Protein AF-A0A964I0A6-F1 (afdb_monomer)

Secondary structure (DSSP, 8-state):
--EEEEEEE-SSEEEEEEEETTT--EEEEEEEEPPSSS---HHHHHHHHHHHHHHH-TT---

Solvent-accessible surface area (backbone atoms only — not comparable to full-atom values): 3697 Å² total; per-residue (Å²): 136,56,76,40,77,50,77,49,78,56,92,56,32,27,37,29,37,34,26,35,62,82,86,57,43,88,72,44,66,26,65,27,64,46,77,86,72,96,71,76,63,71,72,64,49,50,57,25,48,51,54,14,42,45,69,51,38,74,85,58,88,125

Mean predicted aligned error: 4.07 Å

Nearest PDB structures (foldseek):
  3hd0-assembly1_A  TM=5.317E-01  e=4.361E-02  Thermotoga maritima
  6ozg-assembly1_A  TM=5.667E-01  e=9.263E-02  Thermotoga maritima
  6ozf-assembly1_A  TM=5.120E-01  e=8.699E-02  Thermotoga maritima
  4xpu-assembly1_A  TM=3.524E-01  e=4.945E-02  Escherichia coli S88
  2w36-assembly1_A  TM=4.292E-01  e=2.867E-01  Thermotoga maritima

Structure (mmCIF, N/CA/C/O backbone):
data_AF-A0A964I0A6-F1
#
_entry.id   AF-A0A964I0A6-F1
#
loop_
_atom_site.group_PDB
_atom_site.id
_atom_site.type_symbol
_atom_site.label_atom_id
_atom_site.label_alt_id
_atom_site.label_comp_id
_atom_site.label_asym_id
_atom_site.label_entity_id
_atom_site.label_seq_id
_atom_site.pdbx_PDB_ins_code
_atom_site.Cartn_x
_atom_site.Cartn_y
_atom_site.Cartn_z
_atom_site.occupancy
_atom_site.B_iso_or_equiv
_atom_site.auth_seq_id
_atom_site.auth_comp_id
_atom_site.auth_asym_id
_atom_site.auth_atom_id
_atom_site.pdbx_PDB_model_num
ATOM 1 N N . MET A 1 1 ? -16.898 -3.657 11.046 1.00 80.06 1 MET A N 1
ATOM 2 C CA . MET A 1 1 ? -15.454 -3.381 10.932 1.00 80.06 1 MET A CA 1
ATOM 3 C C . MET A 1 1 ? -15.197 -2.877 9.532 1.00 80.06 1 MET A C 1
ATOM 5 O O . MET A 1 1 ? -15.322 -3.649 8.585 1.00 80.06 1 MET A O 1
ATOM 9 N N . THR A 1 2 ? -14.947 -1.581 9.399 1.00 90.81 2 THR A N 1
ATOM 10 C CA . THR A 1 2 ? -14.634 -0.959 8.111 1.00 90.81 2 THR A CA 1
ATOM 11 C C . THR A 1 2 ? -13.123 -0.985 7.954 1.00 90.81 2 THR A C 1
ATOM 13 O O . THR A 1 2 ? -12.410 -0.558 8.852 1.00 90.81 2 THR A O 1
ATOM 16 N N . LEU A 1 3 ? -12.619 -1.523 6.846 1.00 93.31 3 LEU A N 1
ATOM 17 C CA . LEU A 1 3 ? -11.184 -1.558 6.570 1.00 93.31 3 LEU A CA 1
ATOM 18 C C . LEU A 1 3 ? -10.848 -0.525 5.500 1.00 93.31 3 LEU A C 1
ATOM 20 O O . LEU A 1 3 ? -11.556 -0.415 4.501 1.00 93.31 3 LEU A O 1
ATOM 24 N N . VAL A 1 4 ? -9.747 0.194 5.689 1.00 94.44 4 VAL A N 1
ATOM 25 C CA . VAL A 1 4 ? -9.198 1.132 4.705 1.00 94.44 4 VAL A CA 1
ATOM 26 C C . VAL A 1 4 ? -7.832 0.658 4.234 1.00 94.44 4 VAL A C 1
ATOM 28 O O . VAL A 1 4 ? -7.050 0.099 5.008 1.00 94.44 4 VAL A O 1
ATOM 31 N N . ALA A 1 5 ? -7.545 0.888 2.955 1.00 94.12 5 ALA A N 1
ATOM 32 C CA . ALA A 1 5 ? -6.253 0.595 2.354 1.00 94.12 5 ALA A CA 1
ATOM 33 C C . ALA A 1 5 ? -5.467 1.895 2.153 1.00 94.12 5 ALA A C 1
ATOM 35 O O . ALA A 1 5 ? -5.883 2.769 1.396 1.00 94.12 5 ALA A O 1
ATOM 36 N N . GLY A 1 6 ? -4.319 2.009 2.813 1.00 94.25 6 GLY A N 1
ATOM 37 C CA . GLY A 1 6 ? -3.307 3.005 2.485 1.00 94.25 6 GLY A CA 1
ATOM 38 C C . GLY A 1 6 ? -2.399 2.459 1.389 1.00 94.25 6 GLY A C 1
ATOM 39 O O .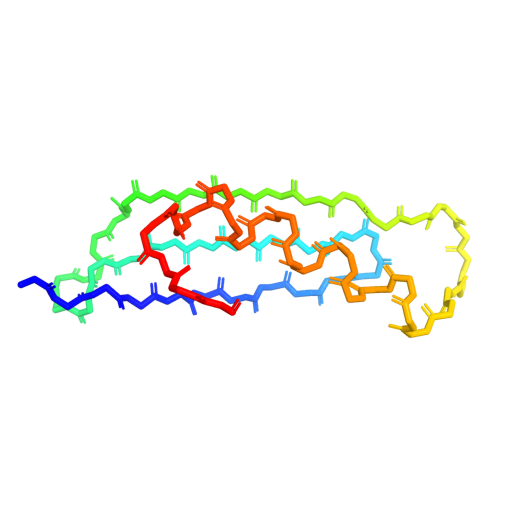 GLY A 1 6 ? -1.853 1.365 1.536 1.00 94.25 6 GLY A O 1
ATOM 40 N N . VAL A 1 7 ? -2.242 3.210 0.302 1.00 94.06 7 VAL A N 1
ATOM 41 C CA . VAL A 1 7 ? -1.334 2.872 -0.800 1.00 94.06 7 VAL A CA 1
ATOM 42 C C . VAL A 1 7 ? -0.200 3.886 -0.810 1.00 94.06 7 VAL A C 1
ATOM 44 O O . VAL A 1 7 ? -0.430 5.073 -1.022 1.00 94.06 7 VAL A O 1
ATOM 47 N N . ASP A 1 8 ? 1.014 3.403 -0.579 1.00 94.25 8 ASP A N 1
ATOM 48 C CA . ASP A 1 8 ? 2.249 4.176 -0.653 1.00 94.25 8 ASP A CA 1
ATOM 49 C C . ASP A 1 8 ? 3.023 3.736 -1.899 1.00 94.25 8 ASP A C 1
ATOM 51 O O . ASP A 1 8 ? 3.412 2.571 -2.025 1.00 94.25 8 ASP A O 1
ATOM 55 N N . SER A 1 9 ? 3.192 4.652 -2.851 1.00 91.00 9 SER A N 1
ATOM 56 C CA . SER A 1 9 ? 3.905 4.404 -4.104 1.00 91.00 9 SER A CA 1
ATOM 57 C C . SER A 1 9 ? 5.167 5.250 -4.131 1.00 91.00 9 SER A C 1
ATOM 59 O O . SER A 1 9 ? 5.097 6.474 -4.211 1.00 91.00 9 SER A O 1
ATOM 61 N N . SER A 1 10 ? 6.317 4.588 -4.108 1.00 91.31 10 SER A N 1
ATOM 62 C CA . SER A 1 10 ? 7.630 5.215 -4.246 1.00 91.31 10 SER A CA 1
ATOM 63 C C . SER A 1 10 ? 8.263 4.832 -5.585 1.00 91.31 10 SER A C 1
ATOM 65 O O . SER A 1 10 ? 7.681 4.093 -6.373 1.00 91.31 10 SER A O 1
ATOM 67 N N . THR A 1 11 ? 9.465 5.321 -5.868 1.00 92.50 11 THR A N 1
ATOM 68 C CA . THR A 1 11 ? 10.147 5.086 -7.149 1.00 92.50 11 THR A CA 1
ATOM 69 C C . THR A 1 11 ? 10.551 3.626 -7.358 1.00 92.50 11 THR A C 1
ATOM 71 O O . THR A 1 11 ? 10.561 3.168 -8.496 1.00 92.50 11 THR A O 1
ATOM 74 N N . GLN A 1 12 ? 10.816 2.857 -6.293 1.00 93.00 12 GLN A N 1
ATOM 75 C CA . GLN A 1 12 ? 11.234 1.446 -6.401 1.00 93.00 12 GLN A CA 1
ATOM 76 C C . GLN A 1 12 ? 10.223 0.426 -5.862 1.00 93.00 12 GLN A C 1
ATOM 78 O O . GLN A 1 12 ? 10.464 -0.778 -5.952 1.00 93.00 12 GLN A O 1
ATOM 83 N N . SER A 1 13 ? 9.096 0.844 -5.284 1.00 93.44 13 SER A N 1
ATOM 84 C CA . SER A 1 13 ? 8.080 -0.114 -4.839 1.00 93.44 13 SER A CA 1
ATOM 85 C C . SER A 1 13 ? 6.730 0.515 -4.541 1.00 93.44 13 SER A C 1
ATOM 87 O O . SER A 1 13 ? 6.666 1.676 -4.143 1.00 93.44 13 SER A O 1
ATOM 89 N N . VAL A 1 14 ? 5.700 -0.334 -4.539 1.00 95.25 14 VAL A N 1
ATOM 90 C CA . VAL A 1 14 ? 4.404 -0.046 -3.915 1.00 95.25 14 VAL A CA 1
ATOM 91 C C . VAL A 1 14 ? 4.250 -0.865 -2.645 1.00 95.25 14 VAL A C 1
ATOM 93 O O . VAL A 1 14 ? 4.514 -2.073 -2.634 1.00 95.25 14 VAL A O 1
ATOM 96 N N . LYS A 1 15 ? 3.769 -0.219 -1.589 1.00 95.06 15 LYS A N 1
ATOM 97 C CA . LYS A 1 15 ? 3.340 -0.836 -0.339 1.00 95.06 15 LYS A CA 1
ATOM 98 C C . LYS A 1 15 ? 1.856 -0.551 -0.115 1.00 95.06 15 LYS A C 1
ATOM 100 O O . LYS A 1 15 ? 1.380 0.561 -0.314 1.00 95.06 15 LYS A O 1
ATOM 105 N N . VAL A 1 16 ? 1.127 -1.573 0.310 1.00 95.75 16 VAL A N 1
ATOM 106 C CA . VAL A 1 16 ? -0.284 -1.491 0.688 1.00 95.75 16 VAL A CA 1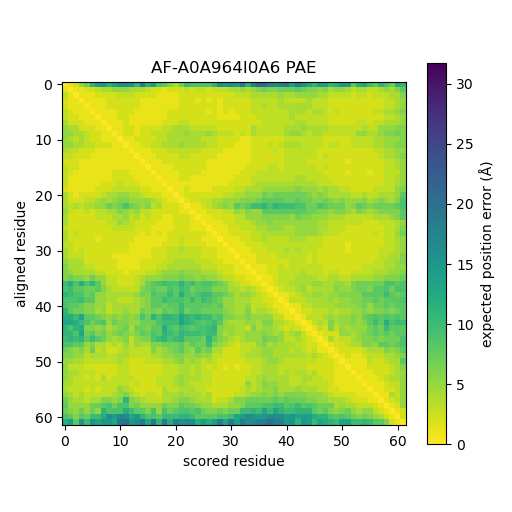
ATOM 107 C C . VAL A 1 16 ? -0.399 -1.873 2.153 1.00 95.75 16 VAL A C 1
ATOM 109 O O . VAL A 1 16 ? 0.075 -2.934 2.55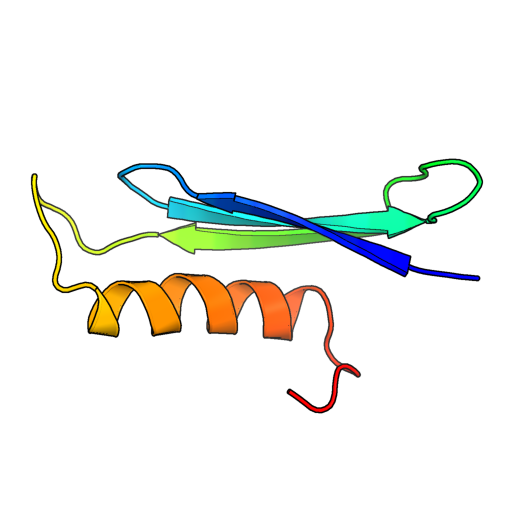5 1.00 95.75 16 VAL A O 1
ATOM 112 N N . VAL A 1 17 ? -1.038 -1.021 2.946 1.00 95.94 17 VAL A N 1
ATOM 113 C CA . VAL A 1 17 ? -1.325 -1.257 4.364 1.00 95.94 17 VAL A CA 1
ATOM 114 C C . VAL A 1 17 ? -2.824 -1.243 4.592 1.00 95.94 17 VAL A C 1
ATOM 116 O O . VAL A 1 17 ? -3.520 -0.366 4.091 1.00 95.94 17 VAL A O 1
ATOM 119 N N . ILE A 1 18 ? -3.326 -2.201 5.363 1.00 95.50 18 ILE A N 1
ATOM 120 C CA . ILE A 1 18 ? -4.734 -2.274 5.746 1.00 95.50 18 ILE A CA 1
ATOM 121 C C . ILE A 1 18 ? -4.854 -1.883 7.205 1.00 95.50 18 ILE A C 1
ATOM 123 O O . ILE A 1 18 ? -4.151 -2.424 8.067 1.00 95.50 18 ILE A O 1
ATOM 127 N N . ARG A 1 19 ? -5.751 -0.939 7.471 1.00 95.12 19 ARG A N 1
ATOM 128 C CA . ARG A 1 19 ? -6.072 -0.464 8.813 1.00 95.12 19 ARG A CA 1
ATOM 129 C C . ARG A 1 19 ? -7.563 -0.611 9.064 1.00 95.12 19 ARG A C 1
ATOM 131 O O . ARG A 1 19 ? -8.362 -0.526 8.133 1.00 95.12 19 ARG A O 1
ATOM 138 N N . ASP A 1 20 ? -7.923 -0.817 10.320 1.00 95.06 20 ASP A N 1
ATOM 139 C CA . ASP A 1 20 ? -9.297 -0.583 10.757 1.00 95.06 20 ASP A CA 1
ATOM 140 C C . ASP A 1 20 ? -9.587 0.922 10.672 1.00 95.06 20 ASP A C 1
ATOM 142 O O . ASP A 1 20 ? -8.752 1.726 11.082 1.00 95.06 20 ASP A O 1
ATOM 146 N N . ALA A 1 21 ? -10.719 1.304 10.091 1.00 94.56 21 ALA A N 1
ATOM 147 C CA . ALA A 1 21 ? -11.071 2.694 9.832 1.00 94.56 21 ALA A CA 1
ATOM 148 C C . ALA A 1 21 ? -11.370 3.479 11.116 1.00 94.56 21 ALA A C 1
ATOM 150 O O . ALA A 1 21 ? -11.155 4.687 11.132 1.00 94.56 21 ALA A O 1
ATOM 151 N N . ASP A 1 22 ? -11.838 2.803 12.172 1.00 93.00 22 ASP A N 1
ATOM 152 C CA . ASP A 1 22 ? -12.290 3.463 13.401 1.00 93.00 22 ASP A CA 1
ATOM 153 C C . ASP A 1 22 ? -11.146 3.639 14.424 1.00 93.00 22 ASP A C 1
ATOM 155 O O . ASP A 1 22 ? -10.718 4.769 14.660 1.00 93.00 22 ASP A O 1
ATOM 159 N N . PRO A 1 23 ? -10.559 2.574 15.014 1.00 93.69 23 PRO A N 1
ATOM 160 C CA . PRO A 1 23 ? -9.424 2.710 15.924 1.00 93.69 23 PRO A CA 1
ATOM 161 C C . PRO A 1 23 ? -8.100 2.943 15.185 1.00 93.69 23 PRO A C 1
ATOM 163 O O . PRO A 1 23 ? -7.057 3.095 15.823 1.00 93.69 23 PRO A O 1
ATOM 166 N N . GLY A 1 24 ? -8.090 2.883 13.850 1.00 90.56 24 GLY A N 1
ATOM 167 C CA . GLY A 1 24 ? -6.861 2.983 13.079 1.00 90.56 24 GLY A CA 1
ATOM 168 C C . GLY A 1 24 ? -5.929 1.795 13.292 1.00 90.56 24 GLY A C 1
ATOM 169 O O . GLY A 1 24 ? -4.747 1.955 13.028 1.00 90.56 24 GLY A O 1
ATOM 170 N N . ALA A 1 25 ? -6.374 0.643 13.808 1.00 95.38 25 ALA A N 1
ATOM 171 C CA . ALA A 1 25 ? -5.501 -0.481 14.171 1.00 95.38 25 ALA A CA 1
ATOM 172 C C . ALA A 1 25 ? -4.815 -1.113 12.945 1.00 95.38 25 ALA A C 1
ATOM 174 O O . ALA A 1 25 ? -5.387 -1.141 11.857 1.00 95.38 25 ALA A O 1
ATOM 175 N N . TRP A 1 26 ? -3.584 -1.625 13.100 1.00 94.69 26 TRP A N 1
ATOM 176 C CA . TRP A 1 26 ? -2.898 -2.350 12.020 1.00 94.69 26 TRP A CA 1
ATOM 177 C C . TRP A 1 26 ? -3.552 -3.708 11.780 1.00 9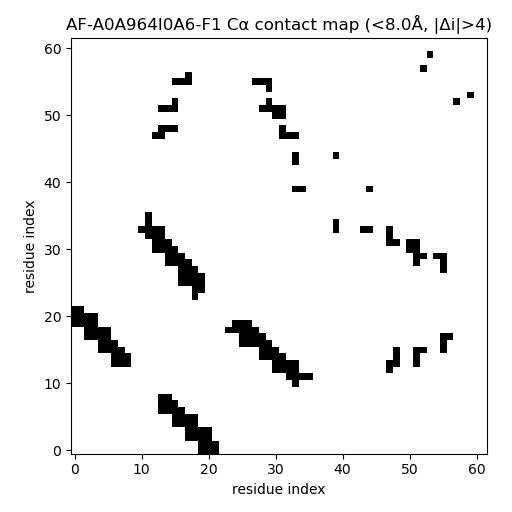4.69 26 TRP A C 1
ATOM 179 O O . TRP A 1 26 ? -3.744 -4.464 12.728 1.00 94.69 26 TRP A O 1
ATOM 189 N N . VAL A 1 27 ? -3.852 -4.026 10.519 1.00 94.69 27 VAL A N 1
ATOM 190 C CA . VAL A 1 27 ? -4.485 -5.298 10.152 1.00 94.69 27 VAL A CA 1
ATOM 191 C C . VAL A 1 27 ? -3.544 -6.143 9.301 1.00 94.69 27 VAL A C 1
ATOM 193 O O . VAL A 1 27 ? -3.256 -7.280 9.668 1.00 94.69 27 VAL A O 1
ATOM 196 N N . ARG A 1 28 ? -3.077 -5.614 8.160 1.00 94.88 28 ARG A N 1
ATOM 197 C CA . ARG A 1 28 ? -2.238 -6.335 7.183 1.00 94.88 28 ARG A CA 1
ATOM 198 C C . ARG A 1 28 ? -1.337 -5.388 6.400 1.00 94.88 28 ARG A C 1
ATOM 200 O O . ARG A 1 28 ? -1.586 -4.187 6.332 1.00 94.88 28 ARG A O 1
ATOM 207 N N . GLU A 1 29 ? -0.339 -5.958 5.738 1.00 95.81 29 GLU A N 1
ATOM 208 C CA . GLU A 1 29 ? 0.556 -5.258 4.822 1.00 95.81 29 GLU A CA 1
ATOM 209 C C . GLU A 1 29 ? 0.993 -6.172 3.678 1.00 95.81 29 GLU A C 1
ATOM 211 O O . GLU A 1 29 ? 1.160 -7.377 3.864 1.00 95.81 29 GLU A O 1
ATOM 216 N N . ALA A 1 30 ? 1.223 -5.587 2.505 1.00 95.44 30 ALA A N 1
ATOM 217 C CA . ALA A 1 30 ? 1.898 -6.240 1.394 1.00 95.44 30 ALA A CA 1
ATOM 218 C C . ALA A 1 30 ? 2.732 -5.232 0.594 1.00 95.44 30 ALA A C 1
ATOM 220 O O . ALA A 1 30 ? 2.432 -4.040 0.563 1.00 95.44 30 ALA A O 1
ATOM 221 N N . ARG A 1 31 ? 3.768 -5.715 -0.096 1.00 95.19 31 ARG A N 1
ATOM 222 C CA . ARG A 1 31 ? 4.658 -4.888 -0.920 1.00 95.19 31 ARG A CA 1
ATOM 223 C C . ARG A 1 31 ? 5.015 -5.603 -2.217 1.00 95.19 31 ARG A C 1
ATOM 225 O O . ARG A 1 31 ? 5.178 -6.822 -2.219 1.00 95.19 31 ARG A O 1
ATOM 232 N N . ALA A 1 32 ? 5.182 -4.848 -3.299 1.00 94.44 32 ALA A N 1
ATOM 233 C CA . ALA A 1 32 ? 5.804 -5.336 -4.525 1.00 94.44 32 ALA A CA 1
ATOM 234 C C . ALA A 1 32 ? 6.860 -4.344 -5.043 1.00 94.44 32 ALA A C 1
ATOM 236 O O . ALA A 1 32 ? 6.610 -3.135 -5.050 1.00 94.44 32 ALA A O 1
ATOM 237 N N . PRO A 1 33 ? 8.039 -4.835 -5.469 1.00 92.31 33 PRO A N 1
ATOM 238 C CA . PRO A 1 33 ? 9.063 -3.994 -6.072 1.00 92.31 33 PRO A CA 1
ATOM 239 C C . PRO A 1 33 ? 8.646 -3.547 -7.476 1.00 92.31 33 PRO A C 1
ATOM 241 O O . PRO A 1 33 ? 7.927 -4.261 -8.185 1.00 92.31 33 PRO A O 1
ATOM 244 N N . HIS A 1 34 ? 9.119 -2.373 -7.875 1.00 91.25 34 HIS A N 1
ATOM 245 C CA . HIS A 1 34 ? 9.152 -1.965 -9.273 1.00 91.25 34 HIS A CA 1
ATOM 246 C C . HIS A 1 34 ? 10.333 -2.632 -9.989 1.00 91.25 34 HIS A C 1
ATOM 248 O O . HIS A 1 34 ? 11.297 -3.034 -9.332 1.00 91.25 34 HIS A O 1
ATOM 254 N N . PRO A 1 35 ? 10.272 -2.767 -11.324 1.00 90.00 35 PRO A N 1
ATOM 255 C CA . PRO A 1 35 ? 11.453 -3.061 -12.127 1.00 90.00 35 PRO A CA 1
ATOM 256 C C . PRO A 1 35 ? 12.586 -2.075 -11.817 1.00 90.00 35 PRO A C 1
ATOM 258 O O . PRO A 1 35 ? 12.327 -0.899 -11.557 1.00 90.00 35 PRO A O 1
ATOM 261 N N . GLU A 1 36 ? 13.831 -2.549 -11.851 1.00 89.12 36 GLU A N 1
ATOM 262 C CA . GLU A 1 36 ? 14.986 -1.671 -11.668 1.00 89.12 36 GLU A CA 1
ATOM 263 C C . GLU A 1 36 ? 15.114 -0.662 -12.815 1.00 89.12 36 GLU A C 1
ATOM 265 O O . GLU A 1 36 ? 14.762 -0.945 -13.961 1.00 89.12 36 GLU A O 1
ATOM 270 N N . GLY A 1 37 ? 15.646 0.516 -12.497 1.00 89.06 37 GLY A N 1
ATOM 271 C CA . GLY A 1 37 ? 15.866 1.596 -13.451 1.00 89.06 37 GLY A CA 1
ATOM 272 C C . GLY A 1 37 ? 15.487 2.959 -12.885 1.00 89.06 37 GLY A C 1
ATOM 273 O O . GLY A 1 37 ? 14.992 3.089 -11.767 1.00 89.06 37 GLY A O 1
ATOM 274 N N . THR A 1 38 ? 15.733 3.998 -13.677 1.00 88.38 38 THR A N 1
ATOM 275 C CA . THR A 1 38 ? 15.361 5.387 -13.357 1.00 88.38 38 THR A CA 1
ATOM 276 C C . THR A 1 38 ? 13.994 5.778 -13.923 1.00 88.38 38 THR A C 1
ATOM 278 O O . THR A 1 38 ? 13.507 6.874 -13.655 1.00 88.38 38 THR A O 1
ATOM 281 N N . GLY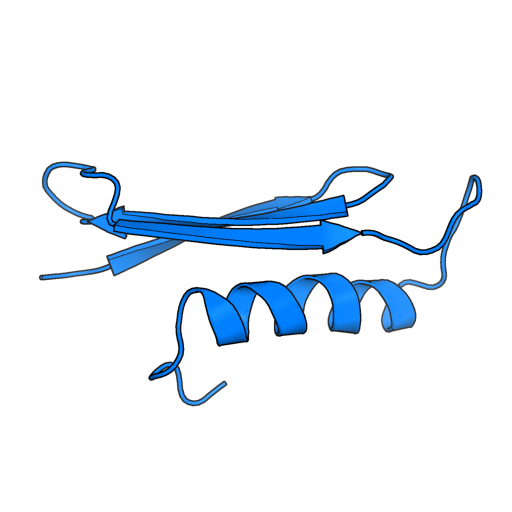 A 1 39 ? 13.361 4.883 -14.685 1.00 85.25 39 GLY A N 1
ATOM 282 C CA . GLY A 1 39 ? 12.036 5.060 -15.260 1.00 85.25 39 GLY A CA 1
ATOM 283 C C . GLY A 1 39 ? 11.408 3.716 -15.614 1.00 85.25 39 GLY A C 1
ATOM 284 O O . GLY A 1 39 ? 12.107 2.747 -15.906 1.00 85.25 39 GLY A O 1
ATOM 285 N N . VAL A 1 40 ? 10.080 3.659 -15.574 1.00 82.56 40 VAL A N 1
ATOM 286 C CA . VAL A 1 40 ? 9.303 2.451 -15.854 1.00 82.56 40 VAL A CA 1
ATOM 287 C C . VAL A 1 40 ? 8.012 2.830 -16.569 1.00 82.56 40 VAL A C 1
ATOM 289 O O . VAL A 1 40 ? 7.419 3.872 -16.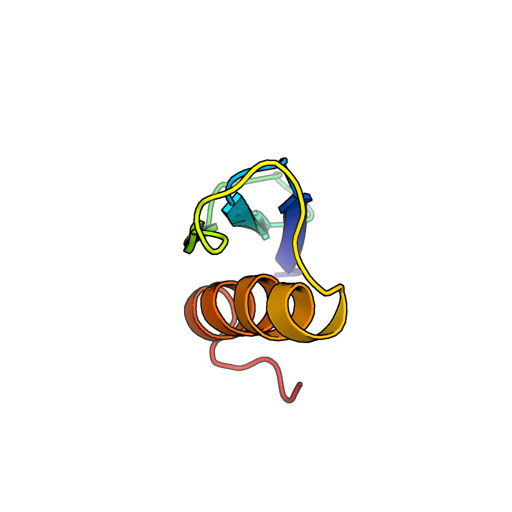291 1.00 82.56 40 VAL A O 1
ATOM 292 N N . ASP A 1 41 ? 7.578 1.978 -17.495 1.00 86.62 41 ASP A N 1
ATOM 293 C CA . ASP A 1 41 ? 6.282 2.127 -18.146 1.00 86.62 41 ASP A CA 1
ATOM 294 C C . ASP A 1 41 ? 5.138 2.128 -17.099 1.00 86.62 41 ASP A C 1
ATOM 296 O O . ASP A 1 41 ? 5.097 1.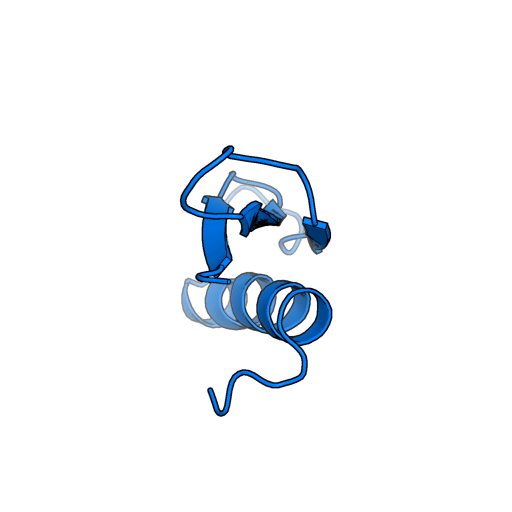241 -16.237 1.00 86.62 41 ASP A O 1
ATOM 300 N N . PRO A 1 42 ? 4.181 3.075 -17.143 1.00 82.62 42 PRO A N 1
ATOM 301 C CA . PRO A 1 42 ? 3.087 3.130 -16.170 1.00 82.62 42 PRO A CA 1
ATOM 302 C C . PRO A 1 42 ? 2.188 1.884 -16.157 1.00 82.62 42 PRO A C 1
ATOM 304 O O . PRO A 1 42 ? 1.584 1.559 -15.133 1.00 82.62 42 PRO A O 1
ATOM 307 N N . GLY A 1 43 ? 2.090 1.156 -17.271 1.00 81.88 43 GLY A N 1
ATOM 308 C CA . GLY A 1 43 ? 1.416 -0.137 -17.351 1.00 81.88 43 GLY A CA 1
ATOM 309 C C . GLY A 1 43 ? 2.090 -1.195 -16.478 1.00 81.88 43 GLY A C 1
ATOM 310 O O . GLY A 1 43 ? 1.397 -1.949 -15.791 1.00 81.88 43 GLY A O 1
ATOM 311 N N . ASN A 1 44 ? 3.422 -1.187 -16.391 1.00 77.00 44 ASN A N 1
ATOM 312 C CA . ASN A 1 44 ? 4.165 -2.075 -15.493 1.00 77.00 44 ASN A CA 1
ATOM 313 C C . ASN A 1 44 ? 3.924 -1.732 -14.010 1.00 77.00 44 ASN A C 1
ATOM 315 O O . ASN A 1 44 ? 3.899 -2.634 -13.170 1.00 77.00 44 ASN A O 1
ATOM 319 N N . LEU A 1 45 ? 3.658 -0.461 -13.678 1.00 73.31 45 LEU A N 1
ATOM 320 C CA . LEU A 1 45 ? 3.308 -0.042 -12.312 1.00 73.31 45 LEU A CA 1
ATOM 321 C C . LEU A 1 45 ? 1.974 -0.625 -11.839 1.00 73.31 45 LEU A C 1
ATOM 323 O O . LEU A 1 45 ? 1.836 -0.946 -10.658 1.00 73.31 45 LEU A O 1
ATOM 327 N N . ARG A 1 46 ? 1.000 -0.818 -12.743 1.00 76.75 46 ARG A N 1
ATOM 328 C CA . ARG A 1 46 ? -0.298 -1.417 -12.389 1.00 76.75 46 ARG A CA 1
ATOM 329 C C . ARG A 1 46 ? -0.090 -2.765 -11.703 1.00 76.75 46 ARG A C 1
ATOM 331 O O . ARG A 1 46 ? -0.613 -2.979 -10.612 1.00 76.75 46 ARG A O 1
ATOM 338 N N . GLY A 1 47 ? 0.734 -3.643 -12.275 1.00 80.25 47 GLY A N 1
ATOM 339 C CA . GLY A 1 47 ? 1.048 -4.947 -11.681 1.00 80.25 47 GLY A CA 1
ATOM 340 C C . GLY A 1 47 ? 1.667 -4.849 -10.280 1.00 80.25 47 GLY A C 1
ATOM 341 O O . GLY A 1 47 ? 1.340 -5.655 -9.404 1.00 80.25 47 GLY A O 1
ATOM 342 N N . CYS A 1 48 ? 2.503 -3.834 -10.044 1.00 80.00 48 CYS A N 1
ATOM 343 C CA . CYS A 1 48 ? 3.107 -3.558 -8.741 1.00 80.00 48 CYS A CA 1
ATOM 344 C C . CYS A 1 48 ? 2.092 -3.076 -7.695 1.00 80.00 48 CYS A C 1
ATOM 346 O O . CYS A 1 48 ? 2.323 -3.308 -6.518 1.00 80.00 48 CYS A O 1
ATOM 348 N N . THR A 1 49 ? 0.963 -2.479 -8.081 1.00 80.88 49 THR A N 1
ATOM 349 C CA . THR A 1 49 ? -0.119 -2.108 -7.147 1.00 80.88 49 THR A CA 1
ATOM 350 C C . THR A 1 49 ? -1.129 -3.241 -6.952 1.00 80.88 49 THR A C 1
ATOM 352 O O . THR A 1 49 ? -1.506 -3.551 -5.822 1.00 80.88 49 THR A O 1
ATOM 355 N N . TYR A 1 50 ? -1.543 -3.916 -8.031 1.00 84.81 50 TYR A N 1
ATOM 356 C CA . TYR A 1 50 ? -2.549 -4.986 -7.966 1.00 84.81 50 TYR A CA 1
ATOM 357 C C . TYR A 1 50 ? -2.060 -6.206 -7.173 1.00 84.81 50 TYR A C 1
ATOM 359 O O . TYR A 1 50 ? -2.833 -6.781 -6.407 1.00 84.81 50 TYR A O 1
ATOM 367 N N . ARG A 1 51 ? -0.783 -6.600 -7.307 1.00 86.50 51 ARG A N 1
ATOM 368 C CA . ARG A 1 51 ? -0.218 -7.737 -6.552 1.00 86.50 51 ARG A CA 1
ATOM 369 C C . ARG A 1 51 ? -0.309 -7.552 -5.033 1.00 86.50 51 ARG A C 1
ATOM 371 O O . ARG A 1 51 ? -0.917 -8.411 -4.394 1.00 86.50 51 ARG A O 1
ATOM 378 N N . PRO A 1 52 ? 0.250 -6.489 -4.426 1.00 89.56 52 PRO A N 1
ATOM 379 C CA . PRO A 1 52 ? 0.170 -6.308 -2.985 1.00 89.56 52 PRO A CA 1
ATOM 380 C C . PRO A 1 52 ? -1.265 -6.046 -2.527 1.00 89.56 52 PRO A C 1
ATOM 382 O O . PRO A 1 52 ? -1.648 -6.549 -1.478 1.00 89.56 52 PRO A O 1
ATOM 385 N N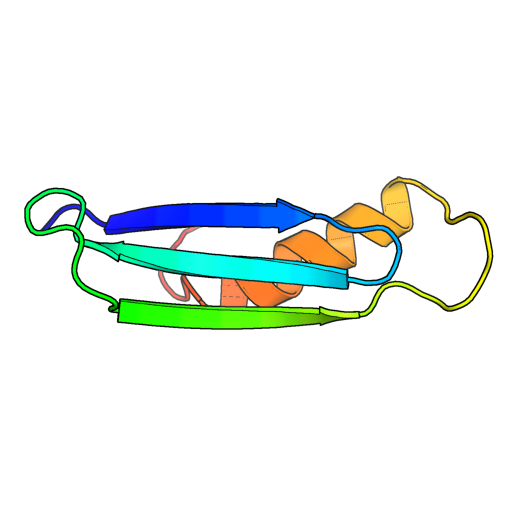 . LEU A 1 53 ? -2.099 -5.363 -3.319 1.00 88.19 53 LEU A N 1
ATOM 386 C CA . LEU A 1 53 ? -3.501 -5.152 -2.957 1.00 88.19 53 LEU A CA 1
ATOM 387 C C . LEU A 1 53 ? -4.290 -6.468 -2.891 1.00 88.19 53 LEU A C 1
ATOM 389 O O . LEU A 1 53 ? -5.060 -6.662 -1.958 1.00 88.19 53 LEU A O 1
ATOM 393 N N . ARG A 1 54 ? -4.051 -7.411 -3.809 1.00 89.19 54 ARG A N 1
ATOM 394 C CA . ARG A 1 54 ? -4.670 -8.747 -3.771 1.00 89.19 54 ARG A CA 1
ATOM 395 C C . ARG A 1 54 ? -4.203 -9.580 -2.574 1.00 89.19 54 ARG A C 1
ATOM 397 O O . ARG A 1 54 ? -4.990 -10.330 -2.008 1.00 89.19 54 ARG A O 1
ATOM 404 N N . VAL A 1 55 ? -2.938 -9.442 -2.176 1.00 87.38 55 VAL A N 1
ATOM 405 C CA . VAL A 1 55 ? -2.386 -10.112 -0.982 1.00 87.38 55 VAL A CA 1
ATOM 406 C C . VAL A 1 55 ? -2.964 -9.507 0.302 1.00 87.38 55 VAL A C 1
ATOM 408 O O . VAL A 1 55 ? -3.357 -10.233 1.215 1.00 87.38 55 VAL A O 1
ATOM 411 N N . ALA A 1 56 ? -3.043 -8.178 0.370 1.00 88.44 56 ALA A N 1
ATOM 412 C CA . ALA A 1 56 ? -3.525 -7.448 1.535 1.00 88.44 56 ALA A CA 1
ATOM 413 C C . ALA A 1 56 ? -5.057 -7.536 1.700 1.00 88.44 56 ALA A C 1
ATOM 415 O O . ALA A 1 56 ? -5.545 -7.635 2.827 1.00 88.44 56 ALA A O 1
ATOM 416 N N . CYS A 1 57 ? -5.798 -7.578 0.586 1.00 88.06 57 CYS A N 1
ATOM 417 C CA . CYS A 1 57 ? -7.261 -7.623 0.514 1.00 88.06 57 CYS A CA 1
ATOM 418 C C . CYS A 1 57 ? -7.760 -8.822 -0.324 1.00 88.06 57 CYS A C 1
ATOM 420 O O . CYS A 1 57 ? -8.297 -8.622 -1.414 1.00 88.06 57 CYS A O 1
ATOM 422 N N . PRO A 1 58 ? -7.643 -10.070 0.162 1.00 83.94 58 PRO A N 1
ATOM 423 C CA . PRO A 1 58 ? -7.968 -11.267 -0.627 1.00 83.94 58 PRO A CA 1
ATOM 424 C C . PRO A 1 58 ? -9.453 -11.404 -0.998 1.00 83.94 58 PRO A C 1
ATOM 426 O O . PRO A 1 58 ? -9.774 -12.100 -1.954 1.00 83.94 58 PRO A O 1
ATOM 429 N N . ASN A 1 59 ? -10.346 -10.728 -0.268 1.00 83.31 59 ASN A N 1
ATOM 430 C CA . ASN A 1 59 ? -11.793 -10.744 -0.510 1.00 83.31 59 ASN A CA 1
ATOM 431 C C . ASN A 1 59 ? -12.288 -9.510 -1.286 1.00 83.31 59 ASN A C 1
ATOM 433 O O . ASN A 1 59 ? -13.494 -9.322 -1.420 1.00 83.31 59 ASN A O 1
ATOM 437 N N . ASN A 1 60 ? -11.387 -8.636 -1.746 1.00 76.19 60 ASN A N 1
ATOM 438 C CA . ASN A 1 60 ? -11.763 -7.493 -2.571 1.00 76.19 60 ASN A CA 1
ATOM 439 C C . ASN A 1 60 ? -12.016 -7.983 -4.011 1.00 76.19 60 ASN A C 1
ATOM 441 O O . ASN A 1 60 ? -11.090 -8.543 -4.602 1.00 76.19 60 ASN A O 1
ATOM 445 N N . PRO A 1 61 ? -13.229 -7.805 -4.571 1.00 65.12 61 PRO A N 1
ATOM 446 C CA . PRO A 1 61 ? -13.601 -8.378 -5.865 1.00 65.12 61 PRO A CA 1
ATOM 447 C C . PRO A 1 61 ? -12.914 -7.749 -7.090 1.00 65.12 61 PRO A C 1
ATOM 449 O O . PRO A 1 61 ? -13.201 -8.227 -8.178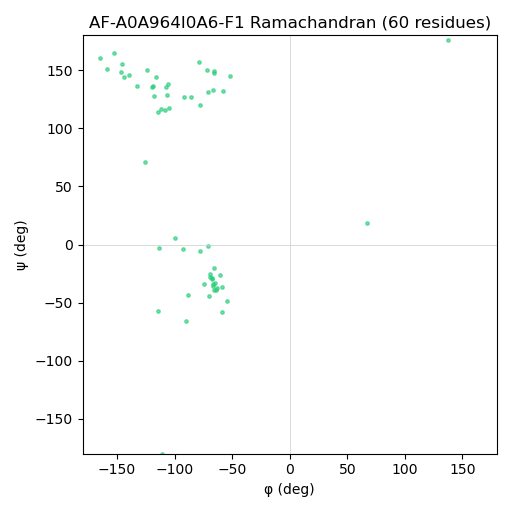 1.00 65.12 61 PRO A O 1
ATOM 452 N N . MET A 1 62 ? -12.057 -6.729 -6.896 1.00 57.81 62 MET A N 1
ATOM 453 C CA . MET A 1 62 ? -11.148 -6.068 -7.863 1.00 57.81 62 MET A CA 1
ATOM 454 C C . MET A 1 62 ? -11.445 -6.264 -9.354 1.00 57.81 62 MET A C 1
ATOM 456 O O . MET A 1 62 ? -11.104 -7.342 -9.892 1.00 57.81 62 MET A O 1
#

Radius of gyration: 12.62 Å; Cα contacts (8 Å, |Δi|>4): 103; chains: 1; bounding box: 31×17×34 Å

pLDDT: mean 88.59, std 7.69, range [57.81, 95.94]

Foldseek 3Di:
DDKDWDWDDDQFKIKIWIADPPVRHGDDIFMDTQPDDPDDDVVSVVCRRVVGCCVRCVPDPD

Sequence (62 aa):
MTLVAGVDSSTQSVKVVIRDADPGAWVREARAPHPEGTGVDPGNLRGCTYRPLRVACPNNPM